Protein AF-A0A926H0Y2-F1 (afdb_monomer_lite)

Sequence (81 aa):
MKLENTTETIYATNAAMPQSSFTNVDLGGAVFDDVKLDGATLHNVSLRGVAITDANLSGMTIEGVSVEALFAAYRATLPAT

pLDDT: mean 94.67, std 3.98, range [66.0, 98.06]

Structure (mmCIF, N/CA/C/O backbone):
data_AF-A0A926H0Y2-F1
#
_entry.id   AF-A0A926H0Y2-F1
#
loop_
_atom_site.group_PDB
_atom_site.id
_atom_site.type_symbol
_atom_site.label_atom_id
_atom_site.label_alt_id
_atom_site.label_comp_id
_atom_site.label_asym_id
_atom_site.label_entity_id
_atom_site.label_seq_id
_atom_site.pdbx_PDB_ins_code
_atom_site.Cartn_x
_atom_site.Cartn_y
_atom_site.Cartn_z
_atom_site.occupancy
_atom_site.B_iso_or_equiv
_atom_site.auth_seq_id
_atom_site.auth_comp_id
_atom_site.auth_asym_id
_atom_site.auth_atom_id
_atom_site.pdbx_PDB_model_num
ATOM 1 N N . MET A 1 1 ? -8.632 10.759 16.738 1.00 88.62 1 MET A N 1
ATOM 2 C CA . MET A 1 1 ? -8.641 9.555 17.601 1.00 88.62 1 MET A CA 1
ATOM 3 C C . MET A 1 1 ? -7.199 9.188 17.906 1.00 88.62 1 MET A C 1
ATOM 5 O O . MET A 1 1 ? -6.359 9.441 17.053 1.00 88.62 1 MET A O 1
ATOM 9 N N . LYS A 1 2 ? -6.900 8.649 19.089 1.00 94.56 2 LYS A N 1
ATOM 10 C CA . LYS A 1 2 ? -5.557 8.178 19.452 1.00 94.56 2 LYS A CA 1
ATOM 11 C C . LYS A 1 2 ? -5.691 6.771 20.028 1.00 94.56 2 LYS A C 1
ATOM 13 O O . LYS A 1 2 ? -6.546 6.569 20.885 1.00 94.56 2 LYS A O 1
ATOM 18 N N . LEU A 1 3 ? -4.887 5.835 19.537 1.00 95.81 3 LEU A N 1
ATOM 19 C CA . LEU A 1 3 ? -4.816 4.458 20.022 1.00 95.81 3 LEU A CA 1
ATOM 20 C C . LEU A 1 3 ? -3.377 4.194 20.451 1.00 95.81 3 LEU A C 1
ATOM 22 O O . LEU A 1 3 ? -2.455 4.439 19.678 1.00 95.81 3 LEU A O 1
ATOM 26 N N . GLU A 1 4 ? -3.187 3.739 21.685 1.00 97.38 4 GLU A N 1
ATOM 27 C CA . GLU A 1 4 ? -1.871 3.465 22.263 1.00 97.38 4 GLU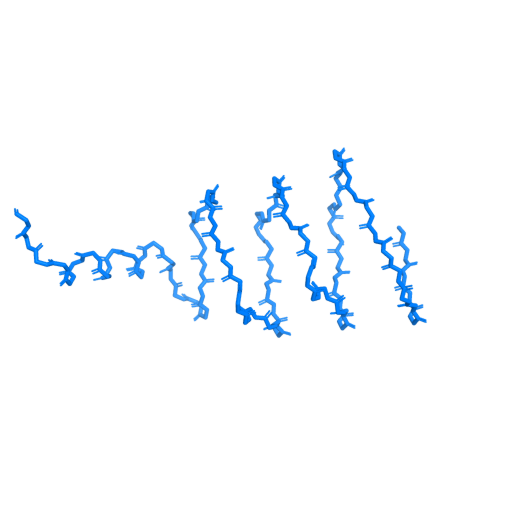 A CA 1
ATOM 28 C C . GLU A 1 4 ? -1.954 2.197 23.103 1.00 97.38 4 GLU A C 1
ATOM 30 O O . GLU A 1 4 ? -2.883 2.054 23.895 1.00 97.38 4 GLU A O 1
ATOM 35 N N . ASN A 1 5 ? -0.982 1.294 22.940 1.00 96.94 5 ASN A N 1
ATOM 36 C CA . ASN A 1 5 ? -0.870 0.050 23.711 1.00 96.94 5 ASN A CA 1
ATOM 37 C C . ASN A 1 5 ? -2.175 -0.768 23.764 1.00 96.94 5 ASN A C 1
ATOM 39 O O . ASN A 1 5 ? -2.533 -1.306 24.810 1.00 96.94 5 ASN A O 1
ATOM 43 N N . THR A 1 6 ? -2.889 -0.844 22.640 1.00 97.25 6 THR A N 1
ATOM 44 C CA . THR A 1 6 ? -4.143 -1.593 22.517 1.00 97.25 6 THR A CA 1
ATOM 45 C C . THR A 1 6 ? -4.143 -2.479 21.271 1.00 97.25 6 THR A C 1
ATOM 47 O O . THR A 1 6 ? -3.314 -2.318 20.375 1.00 97.25 6 THR A O 1
ATOM 50 N N . THR A 1 7 ? -5.074 -3.427 21.221 1.00 96.88 7 THR A N 1
ATOM 51 C CA . T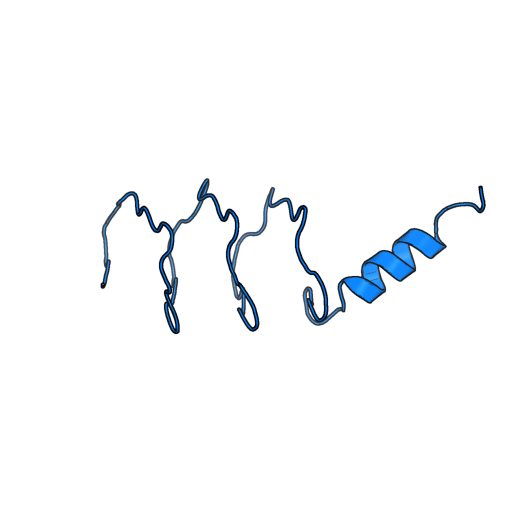HR A 1 7 ? -5.375 -4.262 20.058 1.00 96.88 7 THR A CA 1
ATOM 52 C C . THR A 1 7 ? -6.847 -4.083 19.734 1.00 96.88 7 THR A C 1
ATOM 54 O O . THR A 1 7 ? -7.701 -4.538 20.484 1.00 96.88 7 THR A O 1
ATOM 57 N N . GLU A 1 8 ? -7.140 -3.410 18.624 1.00 96.19 8 GLU A N 1
ATOM 58 C CA . GLU A 1 8 ? -8.504 -3.067 18.224 1.00 96.19 8 GLU A CA 1
ATOM 59 C C . GLU A 1 8 ? -8.682 -3.295 16.725 1.00 96.19 8 GLU A C 1
ATOM 61 O O . GLU A 1 8 ? -7.756 -3.086 15.941 1.00 96.19 8 GLU A O 1
ATOM 66 N N . THR A 1 9 ? -9.895 -3.661 16.312 1.00 95.94 9 THR A N 1
ATOM 67 C CA . THR A 1 9 ? -10.278 -3.595 14.895 1.00 95.94 9 THR A CA 1
ATOM 68 C C . THR A 1 9 ? -10.828 -2.208 14.591 1.00 95.94 9 THR A C 1
ATOM 70 O O . THR A 1 9 ? -11.752 -1.745 15.259 1.00 95.94 9 THR A O 1
ATOM 73 N N . ILE A 1 10 ? -10.280 -1.547 13.572 1.00 94.69 10 ILE A N 1
ATOM 74 C CA . ILE A 1 10 ? -10.695 -0.203 13.161 1.00 94.69 10 ILE A CA 1
ATOM 75 C C . ILE A 1 10 ? -11.433 -0.300 11.829 1.00 94.69 10 ILE A C 1
ATOM 77 O O . ILE A 1 10 ? -10.890 -0.815 10.856 1.00 94.69 10 ILE A O 1
ATOM 81 N N . TYR A 1 11 ? -12.644 0.252 11.779 1.00 95.38 11 TYR A N 1
ATOM 82 C CA . TYR A 1 11 ? -13.405 0.422 10.544 1.00 95.38 11 TYR A CA 1
ATOM 83 C C . TYR A 1 11 ? -13.456 1.906 10.180 1.00 95.38 11 TYR A C 1
ATOM 85 O O . TYR A 1 11 ? -13.925 2.727 10.970 1.00 95.38 11 TYR A O 1
ATOM 93 N N . ALA A 1 12 ? -12.986 2.248 8.982 1.00 95.88 12 ALA A N 1
ATOM 94 C CA . ALA A 1 12 ? -13.090 3.585 8.412 1.00 95.88 12 ALA A CA 1
ATOM 95 C C . ALA A 1 12 ? -13.733 3.478 7.025 1.00 95.88 12 ALA A C 1
ATOM 97 O O . ALA A 1 12 ? -13.162 2.889 6.115 1.00 95.88 12 ALA A O 1
ATOM 98 N N . THR A 1 13 ? -14.933 4.033 6.866 1.00 97.25 13 THR A N 1
ATOM 99 C CA . THR A 1 13 ? -15.717 3.954 5.624 1.00 97.25 13 THR A CA 1
ATOM 100 C C . THR A 1 13 ? -16.190 5.350 5.257 1.00 97.25 13 THR A C 1
ATOM 102 O O . THR A 1 13 ? -16.740 6.046 6.110 1.00 97.25 13 THR A O 1
ATOM 105 N N . ASN A 1 14 ? -15.974 5.768 4.006 1.00 96.94 14 ASN A N 1
ATOM 106 C CA . ASN A 1 14 ? -16.315 7.113 3.518 1.00 96.94 14 ASN A CA 1
ATOM 107 C C . ASN A 1 14 ? -15.769 8.240 4.417 1.00 96.94 14 ASN A C 1
ATOM 109 O O . ASN A 1 14 ? -16.436 9.248 4.653 1.00 96.94 14 ASN A O 1
ATOM 113 N N . ALA A 1 15 ? -14.561 8.053 4.952 1.00 96.25 15 ALA A N 1
ATOM 114 C CA . ALA A 1 15 ? -13.937 8.960 5.905 1.00 96.25 15 ALA A CA 1
ATOM 115 C C . ALA A 1 15 ? -12.661 9.580 5.328 1.00 96.25 15 ALA A C 1
ATOM 117 O O . ALA A 1 15 ? -11.913 8.936 4.596 1.00 96.25 15 ALA A O 1
ATOM 118 N N . ALA A 1 16 ? -12.382 10.825 5.711 1.00 94.75 16 ALA A N 1
ATOM 119 C CA . ALA A 1 16 ? -11.099 11.466 5.458 1.00 94.75 16 ALA A CA 1
ATOM 120 C C . ALA A 1 16 ? -10.230 11.381 6.719 1.00 94.75 16 ALA A C 1
ATOM 122 O O . ALA A 1 16 ? -10.667 11.756 7.807 1.00 94.75 16 ALA A O 1
ATOM 123 N N . MET A 1 17 ? -8.988 10.922 6.566 1.00 93.31 17 MET A N 1
ATOM 124 C CA . MET A 1 17 ? -8.022 10.783 7.663 1.00 93.31 17 MET A CA 1
ATOM 125 C C . MET A 1 17 ? -6.725 11.575 7.400 1.00 93.31 17 MET A C 1
ATOM 127 O O . MET A 1 17 ? -5.631 11.024 7.562 1.00 93.31 17 MET A O 1
ATOM 131 N N . PRO A 1 18 ? -6.797 12.856 6.978 1.00 92.69 18 PRO A N 1
ATOM 132 C CA . PRO A 1 18 ? -5.601 13.623 6.652 1.00 92.69 18 PRO A CA 1
ATOM 133 C C . PRO A 1 18 ? -4.685 13.740 7.873 1.00 92.69 18 PRO A C 1
ATOM 135 O O . PRO A 1 18 ? -5.152 13.877 9.002 1.00 92.69 18 PRO A O 1
ATOM 138 N N . GLN A 1 19 ? -3.376 13.692 7.632 1.00 90.62 19 GLN A N 1
ATOM 139 C CA . GLN A 1 19 ? -2.333 13.762 8.665 1.00 90.62 19 GLN A CA 1
ATOM 140 C C . GLN A 1 19 ? -2.365 12.636 9.715 1.00 90.62 19 GLN A C 1
ATOM 142 O O . GLN A 1 19 ? -1.716 12.748 10.753 1.00 90.62 19 GLN A O 1
ATOM 147 N N . SER A 1 20 ? -3.082 11.539 9.456 1.00 94.38 20 SER A N 1
ATOM 148 C CA . SER A 1 20 ? -3.004 10.354 10.313 1.00 94.38 20 SER A CA 1
ATOM 149 C C . SER A 1 20 ? -1.653 9.660 10.150 1.00 94.38 20 SER A C 1
ATOM 151 O O . SER A 1 20 ? -1.121 9.571 9.045 1.00 94.38 20 SER A O 1
ATOM 153 N N . SER A 1 21 ? -1.107 9.153 11.253 1.00 94.75 21 SER A N 1
ATOM 154 C CA . SER A 1 21 ? 0.173 8.445 11.290 1.00 94.75 21 SER A CA 1
ATOM 155 C C . SER A 1 21 ? 0.018 7.076 11.939 1.00 94.75 21 SER A C 1
ATOM 157 O O . SER A 1 21 ? -0.650 6.949 12.966 1.00 94.75 21 SER A O 1
ATOM 159 N N . PHE A 1 22 ? 0.705 6.085 11.383 1.00 95.25 22 PHE A N 1
ATOM 160 C CA . PHE A 1 22 ? 0.694 4.700 11.838 1.00 95.25 22 PHE A CA 1
ATOM 161 C C . PHE A 1 22 ? 2.130 4.287 12.180 1.00 95.25 22 PHE A C 1
ATOM 163 O O . PHE A 1 22 ? 2.886 3.866 11.310 1.00 95.25 22 PHE A O 1
ATOM 170 N N . THR A 1 23 ? 2.524 4.463 13.441 1.00 96.88 23 THR A N 1
ATOM 171 C CA . THR A 1 23 ? 3.906 4.244 13.899 1.00 96.88 23 THR A CA 1
ATOM 172 C C . THR A 1 23 ? 3.962 3.033 14.819 1.00 96.88 23 THR A C 1
ATOM 174 O O . THR A 1 23 ? 3.293 3.030 15.848 1.00 96.88 23 THR A O 1
ATOM 177 N N . ASN A 1 24 ? 4.783 2.034 14.476 1.00 96.31 24 ASN A N 1
ATOM 178 C CA . ASN A 1 24 ? 4.924 0.779 15.230 1.00 96.31 24 ASN A CA 1
ATOM 179 C C . ASN A 1 24 ? 3.585 0.050 15.456 1.00 96.31 24 ASN A C 1
ATOM 181 O O . ASN A 1 24 ? 3.326 -0.463 16.543 1.00 96.31 24 ASN A O 1
ATOM 185 N N . VAL A 1 25 ? 2.730 0.024 14.432 1.00 96.50 25 VAL A N 1
ATOM 186 C CA . VAL A 1 25 ? 1.451 -0.697 14.453 1.00 96.50 25 VAL A CA 1
ATOM 187 C C . VAL A 1 25 ? 1.543 -1.973 13.622 1.00 96.50 25 VAL A C 1
ATOM 189 O O . VAL A 1 25 ? 2.224 -1.998 12.597 1.00 96.50 25 VAL A O 1
ATOM 192 N N . ASP A 1 26 ? 0.834 -3.018 14.044 1.00 95.25 26 ASP A N 1
ATOM 193 C CA . ASP A 1 26 ? 0.596 -4.194 13.211 1.00 95.25 26 ASP A CA 1
ATOM 194 C C . ASP A 1 26 ? -0.696 -3.983 12.408 1.00 95.25 26 ASP A C 1
ATOM 196 O O . ASP A 1 26 ? -1.776 -3.827 12.976 1.00 95.25 26 ASP A O 1
ATOM 200 N N . LEU A 1 27 ? -0.562 -3.929 11.082 1.00 94.44 27 LEU A N 1
ATOM 201 C CA . LEU A 1 27 ? -1.671 -3.843 10.124 1.00 94.44 27 LEU A CA 1
ATOM 202 C C . LEU A 1 27 ? -1.762 -5.123 9.277 1.00 94.44 27 LEU A C 1
ATOM 204 O O . LEU A 1 27 ? -2.318 -5.112 8.178 1.00 94.44 27 LEU A O 1
ATOM 208 N N . GLY A 1 28 ? -1.185 -6.230 9.755 1.00 94.00 28 GLY A N 1
ATOM 209 C CA . GLY A 1 28 ? -1.244 -7.529 9.101 1.00 94.00 28 GLY A CA 1
ATOM 210 C C . GLY A 1 28 ? -2.688 -7.956 8.840 1.00 94.00 28 GLY A C 1
ATOM 211 O O . GLY A 1 28 ? -3.493 -8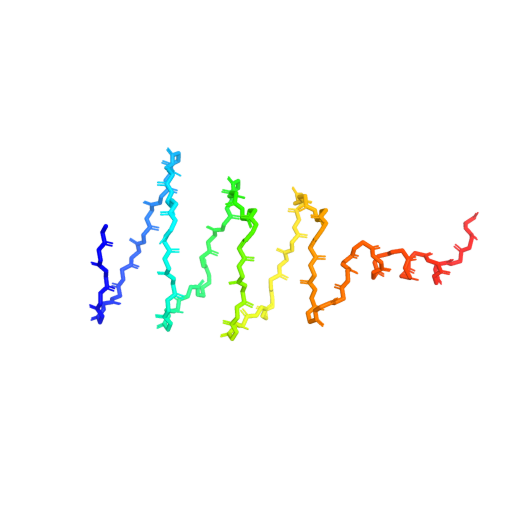.079 9.758 1.00 94.00 28 GLY A O 1
ATOM 212 N N . GLY A 1 29 ? -3.020 -8.172 7.566 1.00 91.19 29 GLY A N 1
ATOM 213 C CA . GLY A 1 29 ? -4.377 -8.522 7.138 1.00 91.19 29 GLY A CA 1
ATOM 214 C C . GLY A 1 29 ? -5.354 -7.344 7.037 1.00 91.19 29 GLY A C 1
ATOM 215 O O . GLY A 1 29 ? -6.515 -7.572 6.701 1.00 91.19 29 GLY A O 1
ATOM 216 N N . ALA A 1 30 ? -4.921 -6.103 7.287 1.00 94.19 30 ALA A N 1
ATOM 217 C CA . ALA A 1 30 ? -5.742 -4.926 7.019 1.00 94.19 30 ALA A CA 1
ATOM 218 C C . ALA A 1 30 ? -6.039 -4.801 5.517 1.00 94.19 30 ALA A C 1
ATOM 220 O O . ALA A 1 30 ? -5.181 -5.062 4.671 1.00 94.19 30 ALA A O 1
ATOM 221 N N . VAL A 1 31 ? -7.260 -4.375 5.195 1.00 93.75 31 VAL A N 1
ATOM 222 C CA . VAL A 1 31 ? -7.710 -4.151 3.819 1.00 93.75 31 VAL A CA 1
ATOM 223 C C . VAL A 1 31 ? -7.742 -2.653 3.549 1.00 93.75 31 VAL A C 1
ATOM 225 O O . VAL A 1 31 ? -8.363 -1.892 4.291 1.00 93.75 31 VAL A O 1
ATOM 228 N N . PHE A 1 32 ? -7.078 -2.250 2.471 1.00 93.75 32 PHE A N 1
ATOM 229 C CA . PHE A 1 32 ? -7.082 -0.889 1.955 1.00 93.75 32 PHE A CA 1
ATOM 230 C C . PHE A 1 32 ? -7.785 -0.900 0.600 1.00 93.75 32 PHE A C 1
ATOM 232 O O . PHE A 1 32 ? -7.153 -1.158 -0.420 1.00 93.75 32 PHE A O 1
ATOM 239 N N . ASP A 1 33 ? -9.094 -0.670 0.619 1.00 95.50 33 ASP A N 1
ATOM 240 C CA . ASP A 1 33 ? -9.958 -0.660 -0.563 1.00 95.50 33 ASP A CA 1
ATOM 241 C C . ASP A 1 33 ? -10.440 0.772 -0.830 1.00 95.50 33 ASP A C 1
ATOM 243 O O . ASP A 1 33 ? -10.848 1.466 0.105 1.00 95.50 33 ASP A O 1
ATOM 247 N N . ASP A 1 34 ? -10.311 1.237 -2.074 1.00 95.00 34 ASP A N 1
ATOM 248 C CA . ASP A 1 34 ? -10.621 2.611 -2.502 1.00 95.00 34 ASP A CA 1
ATOM 249 C C . ASP A 1 34 ? -9.981 3.732 -1.645 1.00 95.00 34 ASP A C 1
ATOM 251 O O . ASP A 1 34 ? -10.576 4.782 -1.374 1.00 95.00 34 ASP A O 1
ATOM 255 N N . VAL A 1 35 ? -8.725 3.547 -1.219 1.00 95.69 35 VAL A N 1
ATOM 256 C CA . VAL A 1 35 ? -8.001 4.539 -0.405 1.00 95.69 35 VAL A CA 1
ATOM 257 C C . VAL A 1 35 ? -7.162 5.510 -1.238 1.00 95.69 35 VAL A C 1
ATOM 259 O O . VAL A 1 35 ? -6.463 5.139 -2.179 1.00 95.69 35 VAL A O 1
ATOM 262 N N . LYS A 1 36 ? -7.154 6.783 -0.831 1.00 94.75 36 LYS A N 1
ATOM 263 C CA . LYS A 1 36 ? -6.270 7.811 -1.395 1.00 94.75 36 LYS A CA 1
ATOM 264 C C . LYS A 1 36 ? -4.959 7.867 -0.605 1.00 94.75 36 LYS A C 1
ATOM 266 O O . LYS A 1 36 ? -4.955 8.302 0.545 1.00 94.75 36 LYS A O 1
ATOM 271 N N . LEU A 1 37 ? -3.853 7.463 -1.233 1.00 93.88 37 LEU A N 1
ATOM 272 C CA . LEU A 1 37 ? -2.501 7.468 -0.645 1.00 93.88 37 LEU A CA 1
ATOM 273 C C . LEU A 1 37 ? -1.550 8.480 -1.312 1.00 93.88 37 LEU A C 1
ATOM 275 O O . LEU A 1 37 ? -0.332 8.340 -1.216 1.00 93.88 37 LEU A O 1
ATOM 279 N N . ASP A 1 38 ? -2.077 9.503 -1.994 1.00 92.69 38 ASP A N 1
ATOM 280 C CA . ASP A 1 38 ? -1.250 10.531 -2.640 1.00 92.69 38 ASP A CA 1
ATOM 281 C C . ASP A 1 38 ? -0.280 11.182 -1.640 1.00 92.69 38 ASP A C 1
ATOM 283 O O . ASP A 1 38 ? -0.691 11.734 -0.618 1.00 92.69 38 ASP A O 1
ATOM 287 N N . GLY A 1 39 ? 1.017 11.121 -1.946 1.00 90.88 39 GLY A N 1
ATOM 288 C CA . GLY A 1 39 ? 2.075 11.663 -1.090 1.00 90.88 39 GLY A CA 1
ATOM 289 C C . GLY A 1 39 ? 2.350 10.866 0.192 1.00 90.88 39 GLY A C 1
ATOM 290 O O . GLY A 1 39 ? 3.108 11.345 1.036 1.00 90.88 39 GLY A O 1
ATOM 291 N N . ALA A 1 40 ? 1.762 9.678 0.367 1.00 94.44 40 ALA A N 1
ATOM 292 C CA . ALA A 1 40 ? 2.077 8.811 1.496 1.00 94.44 40 ALA A CA 1
ATOM 293 C C . ALA A 1 40 ? 3.515 8.275 1.401 1.00 94.44 40 ALA A C 1
ATOM 295 O O . ALA A 1 40 ? 3.974 7.853 0.340 1.00 94.44 40 ALA A O 1
ATOM 296 N N . THR A 1 41 ? 4.201 8.230 2.544 1.00 94.62 41 THR A N 1
ATOM 297 C CA . THR A 1 41 ? 5.528 7.619 2.673 1.00 94.62 41 THR A CA 1
ATOM 298 C C . THR A 1 41 ? 5.419 6.348 3.498 1.00 94.62 41 THR A C 1
ATOM 300 O O . THR A 1 41 ? 5.044 6.386 4.669 1.00 94.62 41 THR A O 1
ATOM 303 N N . LEU A 1 42 ? 5.801 5.223 2.900 1.00 95.19 42 LEU A N 1
ATOM 304 C CA . LEU A 1 42 ? 5.881 3.926 3.562 1.00 95.19 42 LEU A CA 1
ATOM 305 C C . LEU A 1 42 ? 7.339 3.656 3.957 1.00 95.19 42 LEU A C 1
ATOM 307 O O . LEU A 1 42 ? 8.117 3.111 3.178 1.00 95.19 42 LEU A O 1
ATOM 311 N N . HIS A 1 43 ? 7.728 4.088 5.158 1.00 95.69 43 HIS A N 1
ATOM 312 C CA . HIS A 1 43 ? 9.087 3.926 5.681 1.00 95.69 43 HIS A CA 1
ATOM 313 C C . HIS A 1 43 ? 9.137 2.846 6.764 1.00 95.69 43 HIS A C 1
ATOM 315 O O . HIS A 1 43 ? 8.325 2.865 7.684 1.00 95.69 43 HIS A O 1
ATOM 321 N N . ASN A 1 44 ? 10.118 1.942 6.671 1.00 95.62 44 ASN A N 1
ATOM 322 C CA . ASN A 1 44 ? 10.307 0.837 7.616 1.00 95.62 44 ASN A CA 1
ATOM 323 C C . ASN A 1 44 ? 9.054 -0.053 7.768 1.00 95.62 44 ASN A C 1
ATOM 325 O O . ASN A 1 44 ? 8.665 -0.429 8.872 1.00 95.62 44 ASN A O 1
ATOM 329 N N . VAL A 1 45 ? 8.404 -0.364 6.642 1.00 96.44 45 VAL A N 1
ATOM 330 C CA . VAL A 1 45 ? 7.224 -1.236 6.583 1.00 96.44 45 VAL A CA 1
ATOM 331 C C . VAL A 1 45 ? 7.578 -2.603 5.999 1.00 96.44 45 VAL A C 1
ATOM 333 O O . VAL A 1 45 ? 8.483 -2.727 5.175 1.00 96.44 45 VAL A O 1
ATOM 336 N N . SER A 1 46 ? 6.818 -3.633 6.371 1.00 95.00 46 SER A N 1
ATOM 337 C CA . SER A 1 46 ? 6.829 -4.913 5.660 1.00 95.00 46 SER A CA 1
ATOM 338 C C . SER A 1 46 ? 5.784 -4.886 4.545 1.00 95.00 46 SER A C 1
ATOM 340 O O . SER A 1 46 ? 4.597 -4.750 4.821 1.00 95.00 46 SER A O 1
ATOM 342 N N . LEU A 1 47 ? 6.216 -5.056 3.292 1.00 94.44 47 LEU A N 1
ATOM 343 C CA . LEU A 1 47 ? 5.329 -5.214 2.126 1.00 94.44 47 LEU A CA 1
ATOM 344 C C . LEU A 1 47 ? 5.211 -6.680 1.676 1.00 94.44 47 LEU A C 1
ATOM 346 O O . LEU A 1 47 ? 4.813 -6.973 0.548 1.00 94.44 47 LEU A O 1
ATOM 350 N N . ARG A 1 48 ? 5.590 -7.634 2.538 1.00 94.62 48 ARG A N 1
ATOM 351 C CA . ARG A 1 48 ? 5.551 -9.064 2.209 1.00 94.62 48 ARG A CA 1
ATOM 352 C C . ARG A 1 48 ? 4.123 -9.491 1.863 1.00 94.62 48 ARG A C 1
ATOM 354 O O . ARG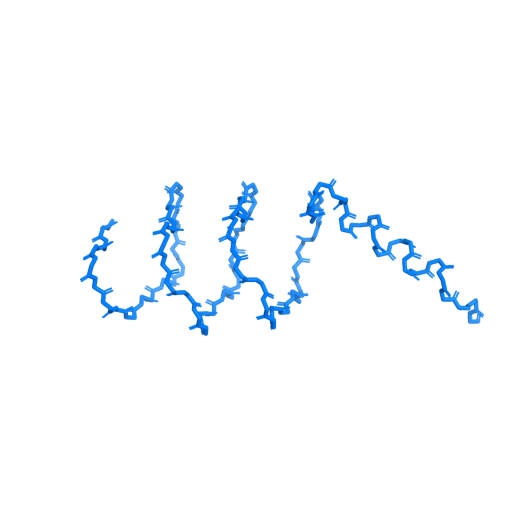 A 1 48 ? 3.239 -9.435 2.709 1.00 94.62 48 ARG A O 1
ATOM 361 N N . GLY A 1 49 ? 3.940 -10.006 0.649 1.00 91.44 49 GLY A N 1
ATOM 362 C CA . GLY A 1 49 ? 2.650 -10.517 0.180 1.00 91.44 49 GLY A CA 1
ATOM 363 C C . GLY A 1 49 ? 1.650 -9.435 -0.232 1.00 91.44 49 GLY A C 1
ATOM 364 O O . GLY A 1 49 ? 0.513 -9.775 -0.541 1.00 91.44 49 GLY A O 1
ATOM 365 N N . VAL A 1 50 ? 2.053 -8.160 -0.262 1.00 93.75 50 VAL A N 1
ATOM 366 C CA . VAL A 1 50 ? 1.204 -7.076 -0.766 1.00 93.75 50 VAL A CA 1
ATOM 367 C C . VAL A 1 50 ? 1.053 -7.209 -2.280 1.00 93.75 50 VAL A C 1
ATOM 369 O O . VAL A 1 50 ? 2.042 -7.301 -3.008 1.00 93.75 50 VAL A O 1
ATOM 372 N N . ALA A 1 51 ? -0.192 -7.184 -2.746 1.00 93.31 51 ALA A N 1
ATOM 373 C CA . ALA A 1 51 ? -0.535 -6.987 -4.145 1.00 93.31 51 ALA A CA 1
ATOM 374 C C . ALA A 1 51 ? -1.065 -5.561 -4.323 1.00 93.31 51 ALA A C 1
ATOM 376 O O . ALA A 1 51 ? -1.852 -5.085 -3.509 1.00 93.31 51 ALA A O 1
ATOM 377 N N . ILE A 1 52 ? -0.626 -4.886 -5.384 1.00 94.06 52 ILE A N 1
ATOM 378 C CA . ILE A 1 52 ? -1.131 -3.568 -5.771 1.00 94.06 52 ILE A CA 1
ATOM 379 C C . ILE A 1 52 ? -1.873 -3.759 -7.092 1.00 94.06 52 ILE A C 1
ATOM 381 O O . ILE A 1 52 ? -1.249 -4.007 -8.124 1.00 94.06 52 ILE A O 1
ATOM 385 N N . THR A 1 53 ? -3.200 -3.691 -7.044 1.00 94.38 53 THR A N 1
ATOM 386 C CA . THR A 1 53 ? -4.105 -3.887 -8.186 1.00 94.38 53 THR A CA 1
ATOM 387 C C . THR A 1 53 ? -4.997 -2.666 -8.347 1.00 94.38 53 THR A C 1
ATOM 389 O O . THR A 1 53 ? -5.297 -2.004 -7.360 1.00 94.38 53 THR A O 1
ATOM 392 N N . ASP A 1 54 ? -5.376 -2.349 -9.588 1.00 94.31 54 ASP A N 1
ATOM 393 C CA . ASP A 1 54 ? -6.285 -1.239 -9.925 1.00 94.31 54 ASP A CA 1
ATOM 394 C C . ASP A 1 54 ? -5.899 0.129 -9.319 1.00 94.31 54 ASP A C 1
ATOM 396 O O . ASP A 1 54 ? -6.726 1.020 -9.147 1.00 94.31 54 ASP A O 1
ATOM 400 N N . ALA A 1 55 ? -4.610 0.322 -9.028 1.00 95.25 55 ALA A N 1
ATOM 401 C CA . ALA A 1 55 ? -4.082 1.537 -8.426 1.00 95.25 55 ALA A CA 1
ATOM 402 C C . ALA A 1 55 ? -3.512 2.495 -9.480 1.00 95.25 55 ALA A C 1
ATOM 404 O O . ALA A 1 55 ? -2.899 2.085 -10.469 1.00 95.25 55 ALA A O 1
ATOM 405 N N . ASN A 1 56 ? -3.626 3.797 -9.218 1.00 95.06 56 ASN A N 1
ATOM 406 C CA . ASN A 1 56 ? -2.846 4.793 -9.941 1.00 95.06 56 ASN A CA 1
ATOM 407 C C . ASN A 1 56 ? -1.393 4.773 -9.438 1.00 95.06 56 ASN A C 1
ATOM 409 O O . ASN A 1 56 ? -1.120 5.178 -8.312 1.00 95.06 56 ASN A O 1
ATOM 413 N N . LEU A 1 57 ? -0.465 4.322 -10.286 1.00 95.69 57 LEU A N 1
ATOM 414 C CA . LEU A 1 57 ? 0.961 4.201 -9.955 1.00 95.69 57 LEU A CA 1
ATOM 415 C C . LEU A 1 57 ? 1.795 5.423 -10.376 1.00 95.69 57 LEU A C 1
ATOM 417 O O . LEU A 1 57 ? 3.020 5.395 -10.253 1.00 95.69 57 LEU A O 1
ATOM 421 N N . SER A 1 58 ? 1.158 6.479 -10.891 1.00 95.81 58 SER A N 1
ATOM 422 C CA . SER A 1 58 ? 1.856 7.666 -11.397 1.00 95.81 58 SER A CA 1
ATOM 423 C C . SER A 1 58 ? 2.707 8.303 -10.301 1.00 95.81 58 SER A C 1
ATOM 425 O O . SER A 1 58 ? 2.204 8.632 -9.225 1.00 95.81 58 SER A O 1
ATOM 427 N N . GLY A 1 59 ? 4.002 8.481 -10.567 1.00 96.06 59 GLY A N 1
ATOM 428 C CA . GLY A 1 59 ? 4.939 9.061 -9.598 1.00 96.06 59 GLY A CA 1
ATOM 429 C C . GLY A 1 59 ? 5.292 8.163 -8.401 1.00 96.06 59 GLY A C 1
ATOM 430 O O . GLY A 1 59 ? 6.054 8.592 -7.532 1.00 96.06 59 GLY A O 1
ATOM 431 N N . MET A 1 60 ? 4.794 6.922 -8.343 1.00 97.62 60 MET A N 1
ATOM 432 C CA . MET A 1 60 ? 5.170 5.964 -7.304 1.00 97.62 60 MET A CA 1
ATOM 433 C C . MET A 1 60 ? 6.647 5.575 -7.442 1.00 97.62 60 MET A C 1
ATOM 435 O O . MET A 1 60 ? 7.146 5.318 -8.543 1.00 97.62 60 MET A O 1
ATOM 439 N N . THR A 1 61 ? 7.339 5.472 -6.304 1.00 97.50 61 THR A N 1
ATOM 440 C CA . THR A 1 61 ? 8.718 4.978 -6.248 1.00 97.50 61 THR A CA 1
ATOM 441 C C . THR A 1 61 ? 8.873 3.834 -5.250 1.00 97.50 61 THR A C 1
ATOM 443 O O . THR A 1 61 ? 8.190 3.795 -4.227 1.00 97.50 61 THR A O 1
ATOM 446 N N . ILE A 1 62 ? 9.782 2.904 -5.547 1.00 97.12 62 ILE A N 1
ATOM 447 C CA . ILE A 1 62 ? 10.255 1.858 -4.629 1.00 97.12 62 ILE A CA 1
ATOM 448 C C . ILE A 1 62 ? 11.760 2.054 -4.48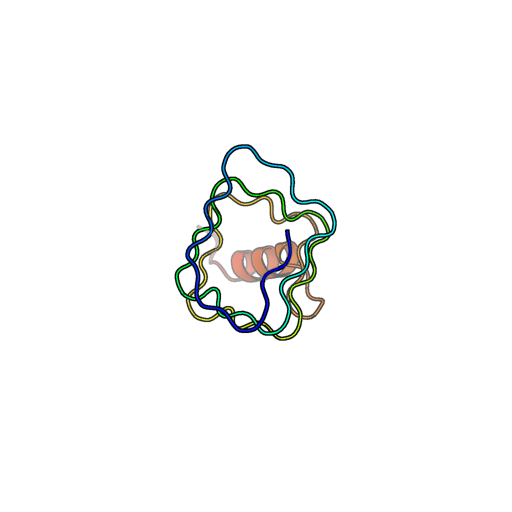9 1.00 97.12 62 ILE A C 1
ATOM 450 O O . ILE A 1 62 ? 12.473 2.025 -5.488 1.00 97.12 62 ILE A O 1
ATOM 454 N N . GLU A 1 63 ? 12.229 2.326 -3.269 1.00 95.75 63 GLU A N 1
ATOM 455 C CA . GLU A 1 63 ? 13.640 2.654 -2.994 1.00 95.75 63 GLU A CA 1
ATOM 456 C C . GLU A 1 63 ? 14.187 3.779 -3.903 1.00 95.75 63 GLU A C 1
ATOM 458 O O . GLU A 1 63 ? 15.337 3.770 -4.331 1.00 95.75 63 GLU A O 1
ATOM 463 N N . GLY A 1 64 ? 13.333 4.759 -4.228 1.00 96.50 6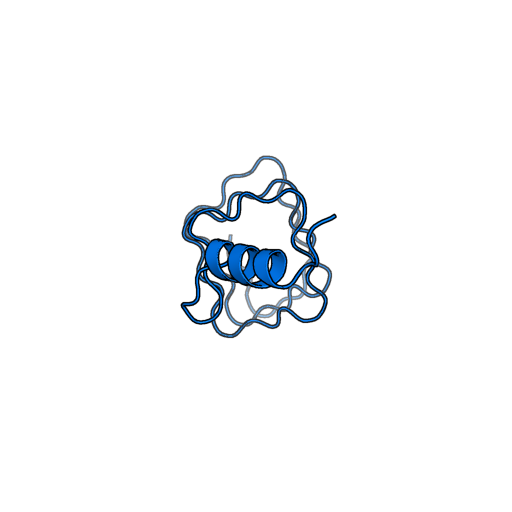4 GLY A N 1
ATOM 464 C CA . GLY A 1 64 ? 13.664 5.880 -5.115 1.00 96.50 64 GLY A CA 1
ATOM 465 C C . GLY A 1 64 ? 13.598 5.567 -6.616 1.00 96.50 64 GLY A C 1
ATOM 466 O O . GLY A 1 64 ? 13.757 6.476 -7.429 1.00 96.50 64 GLY A O 1
ATOM 467 N N . VAL A 1 65 ? 13.319 4.324 -7.011 1.00 97.94 65 VAL A N 1
ATOM 468 C CA . VAL A 1 65 ? 13.161 3.930 -8.418 1.00 97.94 65 VAL A CA 1
ATOM 469 C C . VAL A 1 65 ? 11.704 4.085 -8.846 1.00 97.94 65 VAL A C 1
ATOM 471 O O . VAL A 1 65 ? 10.806 3.566 -8.188 1.00 97.94 65 VAL A O 1
ATOM 474 N N . SER A 1 66 ? 11.461 4.779 -9.961 1.00 98.06 66 SER A N 1
ATOM 475 C CA . SER A 1 66 ? 10.118 4.929 -10.539 1.00 98.06 66 SER A CA 1
ATOM 476 C C . SER A 1 66 ? 9.516 3.573 -10.914 1.00 98.06 66 SER A C 1
ATOM 478 O O . SER A 1 66 ? 10.111 2.806 -11.674 1.00 98.06 66 SER A O 1
ATOM 480 N N . VAL A 1 67 ? 8.302 3.303 -10.435 1.00 97.44 67 VAL A N 1
ATOM 481 C CA . VAL A 1 67 ? 7.562 2.077 -10.771 1.00 97.44 67 VAL A CA 1
ATOM 482 C C . VAL A 1 67 ? 7.163 2.042 -12.246 1.00 97.44 67 VAL A C 1
ATOM 484 O O . VAL A 1 67 ? 7.212 0.988 -12.877 1.00 97.44 67 VAL A O 1
ATOM 487 N N . GLU A 1 68 ? 6.850 3.195 -12.837 1.00 97.06 68 GLU A N 1
ATOM 488 C CA . GLU A 1 68 ? 6.592 3.307 -14.277 1.00 97.06 68 GLU A CA 1
ATOM 489 C C . GLU A 1 68 ? 7.824 2.887 -15.091 1.00 97.06 68 GLU A C 1
ATOM 491 O O . GLU A 1 68 ? 7.704 2.122 -16.052 1.00 97.06 68 GLU A O 1
ATOM 496 N N . ALA A 1 69 ? 9.019 3.308 -14.663 1.00 97.56 69 ALA A N 1
ATOM 497 C CA . ALA A 1 69 ? 10.273 2.895 -15.288 1.00 97.56 69 ALA A CA 1
ATOM 498 C C . ALA A 1 69 ? 10.553 1.394 -15.102 1.00 97.56 69 ALA A C 1
ATOM 500 O O . ALA A 1 69 ? 10.984 0.741 -16.054 1.00 97.56 69 ALA A O 1
ATOM 501 N N . LEU A 1 70 ? 10.266 0.824 -13.924 1.00 97.38 70 LEU A N 1
ATOM 502 C CA . LEU A 1 70 ? 10.383 -0.622 -13.688 1.00 97.38 70 LEU A CA 1
ATOM 503 C C . LEU A 1 70 ? 9.491 -1.422 -14.646 1.00 97.38 70 LEU A C 1
ATOM 505 O O . LEU A 1 70 ? 9.955 -2.384 -15.262 1.00 97.38 70 LEU A O 1
ATOM 509 N N . PHE A 1 71 ? 8.233 -1.011 -14.832 1.00 96.31 71 PHE A N 1
ATOM 510 C CA . PHE A 1 71 ? 7.337 -1.683 -15.775 1.00 96.31 71 PHE A CA 1
ATOM 511 C C . PHE A 1 71 ? 7.748 -1.487 -17.230 1.00 96.31 71 PHE A C 1
ATOM 513 O O . PHE A 1 71 ? 7.639 -2.430 -18.014 1.00 96.31 71 PHE A O 1
ATOM 520 N N . ALA A 1 72 ? 8.231 -0.302 -17.606 1.00 96.19 72 ALA A N 1
ATOM 521 C CA . ALA A 1 72 ? 8.773 -0.071 -18.941 1.00 96.19 72 ALA A CA 1
ATOM 522 C C . ALA A 1 72 ? 9.973 -0.992 -19.217 1.00 96.19 72 ALA A C 1
ATOM 524 O O . ALA A 1 72 ? 10.011 -1.651 -20.257 1.00 96.19 72 ALA A O 1
ATOM 525 N N . ALA A 1 73 ? 10.899 -1.104 -18.260 1.00 96.81 73 ALA A N 1
ATOM 526 C CA . ALA A 1 73 ? 12.043 -2.004 -18.349 1.00 96.81 73 ALA A CA 1
ATOM 527 C C . ALA A 1 73 ? 11.603 -3.470 -18.466 1.00 96.81 73 ALA A C 1
ATOM 529 O O . ALA A 1 73 ? 12.072 -4.167 -19.360 1.00 96.81 73 ALA A O 1
ATOM 530 N N . TYR A 1 74 ? 10.654 -3.924 -17.637 1.00 96.44 74 TYR A N 1
ATOM 531 C CA . TYR A 1 74 ? 10.112 -5.284 -17.724 1.00 96.44 74 TYR A CA 1
ATOM 532 C C . TYR A 1 74 ? 9.483 -5.563 -19.096 1.00 96.44 74 TYR A C 1
ATOM 534 O O . TYR A 1 74 ? 9.811 -6.557 -19.741 1.00 96.44 74 TYR A O 1
ATOM 542 N N . ARG A 1 75 ? 8.629 -4.659 -19.586 1.00 96.06 75 ARG A N 1
ATOM 543 C CA . ARG A 1 75 ? 7.971 -4.795 -20.896 1.00 96.06 75 ARG A CA 1
ATOM 544 C C . ARG A 1 75 ? 8.970 -4.855 -22.049 1.00 96.06 75 ARG A C 1
ATOM 546 O O . ARG A 1 75 ? 8.738 -5.599 -22.991 1.00 96.06 75 ARG A O 1
ATOM 553 N N . ALA A 1 76 ? 10.088 -4.136 -21.960 1.00 96.38 76 ALA A N 1
ATOM 554 C CA . ALA A 1 76 ? 11.152 -4.190 -22.962 1.00 96.38 76 ALA A CA 1
ATOM 555 C C . ALA A 1 76 ? 11.900 -5.538 -22.997 1.00 96.38 76 ALA A C 1
ATOM 557 O O . ALA A 1 76 ? 12.576 -5.827 -23.980 1.00 96.38 76 ALA A O 1
ATOM 558 N N . THR A 1 77 ? 11.783 -6.365 -21.950 1.00 96.12 77 THR A N 1
ATOM 559 C CA . THR A 1 77 ? 12.335 -7.733 -21.938 1.00 96.12 77 THR A CA 1
ATOM 560 C C . THR A 1 77 ? 11.398 -8.766 -22.562 1.00 96.12 77 THR A C 1
ATOM 562 O O . THR A 1 77 ? 11.819 -9.895 -22.815 1.00 96.12 77 THR A O 1
ATOM 565 N N . LEU A 1 78 ? 10.134 -8.402 -22.807 1.00 94.56 78 LEU A N 1
ATOM 566 C CA . LEU A 1 78 ? 9.181 -9.297 -23.447 1.00 94.56 78 LEU A CA 1
ATOM 567 C C . LEU A 1 78 ? 9.541 -9.447 -24.931 1.00 94.56 78 LEU A C 1
ATOM 569 O O . LEU A 1 78 ? 9.851 -8.452 -25.591 1.00 94.56 78 LEU A O 1
ATOM 573 N N . PRO A 1 79 ? 9.500 -10.673 -25.479 1.00 90.38 79 PRO A N 1
ATOM 574 C CA . PRO A 1 79 ? 9.662 -10.860 -26.910 1.00 90.38 79 PRO A CA 1
ATOM 575 C C . PRO A 1 79 ? 8.569 -10.084 -27.649 1.00 90.38 79 PRO A C 1
ATOM 577 O O . PRO A 1 79 ? 7.422 -10.037 -27.201 1.00 90.38 79 PRO A O 1
ATOM 580 N N . ALA A 1 80 ? 8.928 -9.482 -28.785 1.00 81.75 80 ALA A N 1
ATOM 581 C CA . ALA A 1 80 ? 7.933 -8.939 -29.696 1.00 81.75 80 ALA A CA 1
ATOM 582 C C . ALA A 1 80 ? 6.986 -10.081 -30.097 1.00 81.75 80 ALA A C 1
ATOM 584 O O . ALA A 1 80 ? 7.442 -11.106 -30.607 1.00 81.75 80 ALA A O 1
ATOM 585 N N . THR A 1 81 ? 5.702 -9.922 -29.783 1.00 66.00 81 THR A N 1
ATOM 586 C CA . THR A 1 81 ? 4.625 -10.812 -30.238 1.00 66.00 81 THR A CA 1
ATOM 587 C C . THR A 1 81 ? 4.435 -10.714 -31.737 1.00 66.00 81 THR A C 1
ATOM 589 O O . THR A 1 81 ? 4.448 -9.560 -32.227 1.00 66.00 81 THR A O 1
#

Radius of gyration: 16.34 Å; chains: 1; bounding box: 30×25×54 Å

Secondary structure (DSSP, 8-state):
----S--------S---TT----S---TT----S---TT----S---TT----S---TT-EETTEEHHHHHHHHHHTSPP-

Foldseek 3Di:
DDDDPDDDDDDDDPDDDPPDDDPPDDCVPPDDDPDDQVPPDDPPDDCVPPDDPPDDQVPPDDVNHRPVVVVVVVVVPDPDD